Protein AF-A0A2G1Y7F2-F1 (afdb_monomer_lite)

pLDDT: mean 86.45, std 19.46, range [32.78, 98.81]

Radius of gyration: 16.6 Å; chains: 1; bounding box: 42×38×56 Å

Sequence (156 aa):
MRLNFISFLSTAAVMVFLVAIPVAASATNPQSCYDGYVYLNADEYKKSISKLSACLRSKSVTVESRAIAYYNRAVAYFFLFDEELYKNDNYKKADKYLFKALEDVEKSIELDPVGTPKAYCLRGWIYLEESWGMYGYEDLDKGIAMGAPKDFCDDR

Foldseek 3Di:
DDDDDDDPPPPPDPPPPLQADALPPDVQFDPLLRQLSVCLSVLVLVSNLVSLVVRLPDPSQDLLSVLRSLQSNLSSLQVVLVCCVPPVVNNVSSVVSLVSSLVSLVSSCVSPVQSCLLSLLSNLVSCVVVVVNVSSLVSLVSSVVSPHDNVSSDPD

Structure (mmCIF, N/CA/C/O backbone):
data_AF-A0A2G1Y7F2-F1
#
_entry.id   AF-A0A2G1Y7F2-F1
#
loop_
_atom_site.group_PDB
_atom_site.id
_atom_site.type_symbol
_atom_site.label_atom_id
_atom_site.label_alt_id
_atom_site.label_comp_id
_atom_site.label_asym_id
_atom_site.label_entity_id
_atom_site.label_seq_id
_atom_site.pdbx_PDB_ins_code
_atom_site.Cartn_x
_atom_site.Cartn_y
_atom_site.Cartn_z
_atom_site.occupancy
_atom_site.B_iso_or_equiv
_atom_site.auth_seq_id
_atom_site.auth_comp_id
_atom_site.auth_asym_id
_atom_site.auth_atom_id
_atom_site.pdbx_PDB_model_num
ATOM 1 N N . MET A 1 1 ? 22.383 23.844 -37.633 1.00 37.84 1 MET A N 1
ATOM 2 C CA . MET A 1 1 ? 21.511 22.653 -37.620 1.00 37.84 1 MET A CA 1
ATOM 3 C C . MET A 1 1 ? 20.986 22.507 -36.197 1.00 37.84 1 MET A C 1
ATOM 5 O O . MET A 1 1 ? 2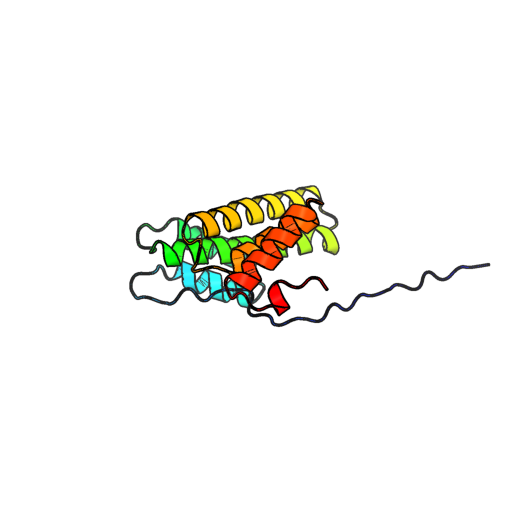1.751 22.143 -35.318 1.00 37.84 1 MET A O 1
ATOM 9 N N . ARG A 1 2 ? 19.760 22.975 -35.927 1.00 32.84 2 ARG A N 1
ATOM 10 C CA . ARG A 1 2 ? 19.119 22.885 -34.604 1.00 32.84 2 ARG A CA 1
ATOM 11 C C . ARG A 1 2 ? 18.205 21.664 -34.640 1.00 32.84 2 ARG A C 1
ATOM 13 O O . ARG A 1 2 ? 17.267 21.654 -35.430 1.00 32.84 2 ARG A O 1
ATOM 20 N N . LEU A 1 3 ? 18.524 20.633 -33.866 1.00 36.47 3 LEU A N 1
ATOM 21 C CA . LEU A 1 3 ? 17.653 19.474 -33.694 1.00 36.47 3 LEU A CA 1
ATOM 22 C C . LEU A 1 3 ? 16.623 19.822 -32.617 1.00 36.47 3 LEU A C 1
ATOM 24 O O . LEU A 1 3 ? 16.970 20.027 -31.456 1.00 36.47 3 LEU A O 1
ATOM 28 N N . ASN A 1 4 ? 15.369 19.953 -33.049 1.00 34.44 4 ASN A N 1
ATOM 29 C CA . ASN A 1 4 ? 14.203 20.058 -32.185 1.00 34.44 4 ASN A CA 1
ATOM 30 C C . ASN A 1 4 ? 14.018 18.719 -31.465 1.00 34.44 4 ASN A C 1
ATOM 32 O O . ASN A 1 4 ? 13.719 17.715 -32.110 1.00 34.44 4 ASN A O 1
ATOM 36 N N . PHE A 1 5 ? 14.168 18.706 -30.142 1.00 35.53 5 PHE A N 1
ATOM 37 C CA . PHE A 1 5 ? 13.671 17.606 -29.325 1.00 35.53 5 PHE A CA 1
ATOM 38 C C . PHE A 1 5 ? 12.155 17.752 -29.213 1.00 35.53 5 PHE A C 1
ATOM 40 O O . PHE A 1 5 ? 11.648 18.667 -28.567 1.00 35.53 5 PHE A O 1
ATOM 47 N N . ILE A 1 6 ? 11.435 16.876 -29.908 1.00 39.50 6 ILE A N 1
ATOM 48 C CA . ILE A 1 6 ? 9.992 16.716 -29.759 1.00 39.50 6 ILE A CA 1
ATOM 49 C C . ILE A 1 6 ? 9.761 16.042 -28.404 1.00 39.50 6 ILE A C 1
ATOM 51 O O . ILE A 1 6 ? 10.150 14.895 -28.195 1.00 39.50 6 ILE A O 1
ATOM 55 N N . SER A 1 7 ? 9.154 16.783 -27.479 1.00 36.25 7 SER A N 1
ATOM 56 C CA . SER A 1 7 ? 8.631 16.271 -26.217 1.00 36.25 7 SER A CA 1
ATOM 57 C C . SER A 1 7 ? 7.530 15.245 -26.494 1.00 36.25 7 SER A C 1
ATOM 59 O O . SER A 1 7 ? 6.460 15.613 -26.987 1.00 36.25 7 SER A O 1
ATOM 61 N N . PHE A 1 8 ? 7.752 13.981 -26.140 1.00 32.78 8 PHE A N 1
ATOM 62 C CA . PHE A 1 8 ? 6.645 13.049 -25.954 1.00 32.78 8 PHE A CA 1
ATOM 63 C C . PHE A 1 8 ? 6.053 13.316 -24.572 1.00 32.78 8 PHE A C 1
ATOM 65 O O . PHE A 1 8 ? 6.489 12.776 -23.561 1.00 32.78 8 PHE A O 1
ATOM 72 N N . LEU A 1 9 ? 5.066 14.211 -24.542 1.00 34.25 9 LEU A N 1
ATOM 73 C CA . LEU A 1 9 ? 4.054 14.225 -23.496 1.00 34.25 9 LEU A CA 1
ATOM 74 C C . LEU A 1 9 ? 3.309 12.892 -23.601 1.00 34.25 9 LEU A C 1
ATOM 76 O O . LEU A 1 9 ? 2.442 12.735 -24.459 1.00 34.25 9 LEU A O 1
ATOM 80 N N . SER A 1 10 ? 3.671 11.922 -22.763 1.00 36.50 10 SER A N 1
ATOM 81 C CA . SER A 1 10 ? 2.793 10.784 -22.516 1.00 36.50 10 SER A CA 1
ATOM 82 C C . SER A 1 10 ? 1.640 11.288 -21.658 1.00 36.50 10 SER A C 1
ATOM 84 O O . SER A 1 10 ? 1.743 11.427 -20.441 1.00 36.50 10 SER A O 1
ATOM 86 N N . THR A 1 11 ? 0.540 11.635 -22.315 1.00 42.38 11 THR A N 1
ATOM 87 C CA . THR A 1 11 ? -0.768 11.720 -21.680 1.00 42.38 11 THR A CA 1
ATOM 88 C C . THR A 1 11 ? -1.208 10.298 -21.345 1.00 42.38 11 THR A C 1
ATOM 90 O O . THR A 1 11 ? -1.986 9.699 -22.088 1.00 42.38 11 THR A O 1
ATOM 93 N N . ALA A 1 12 ? -0.695 9.733 -20.254 1.00 36.69 12 ALA A N 1
ATOM 94 C CA . ALA A 1 12 ? -1.347 8.585 -19.650 1.00 36.69 12 ALA A CA 1
ATOM 95 C C . ALA A 1 12 ? -2.660 9.097 -19.053 1.00 36.69 12 ALA A C 1
ATOM 97 O O . ALA A 1 12 ? -2.688 9.950 -18.165 1.00 36.69 12 ALA A O 1
ATOM 98 N N . ALA A 1 13 ? -3.743 8.655 -19.680 1.00 33.75 13 ALA A N 1
ATOM 99 C CA . ALA A 1 13 ? -5.109 8.931 -19.309 1.00 33.75 13 ALA A CA 1
ATOM 100 C C . ALA A 1 13 ? -5.313 8.758 -17.801 1.00 33.75 13 ALA A C 1
ATOM 102 O O . ALA A 1 13 ? -4.769 7.842 -17.189 1.00 33.75 13 ALA A O 1
ATOM 103 N N . VAL A 1 14 ? -6.162 9.609 -17.227 1.00 33.16 14 VAL A N 1
ATOM 104 C CA . VAL A 1 14 ? -6.802 9.348 -15.939 1.00 33.16 14 VAL A CA 1
ATOM 105 C C . VAL A 1 14 ? -7.645 8.082 -16.118 1.00 33.16 14 VAL A C 1
ATOM 107 O O . VAL A 1 14 ? -8.824 8.137 -16.463 1.00 33.16 14 VAL A O 1
ATOM 110 N N . MET A 1 15 ? -7.015 6.921 -15.965 1.00 35.69 15 MET A N 1
ATOM 111 C CA . MET A 1 15 ? -7.709 5.679 -15.698 1.00 35.69 15 MET A CA 1
ATOM 112 C C . MET A 1 15 ? -8.361 5.873 -14.338 1.00 35.69 15 MET A C 1
ATOM 114 O O . MET A 1 15 ? -7.708 5.784 -13.3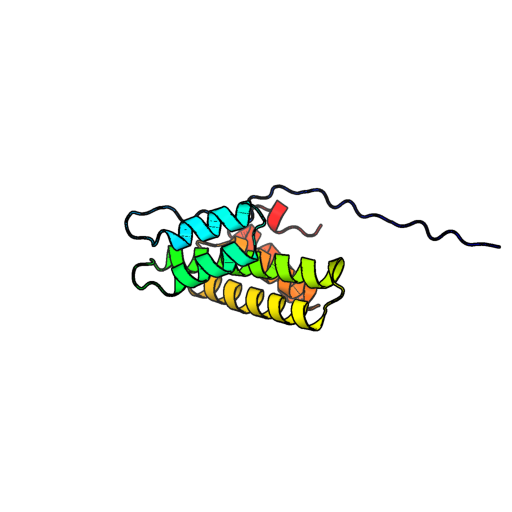00 1.00 35.69 15 MET A O 1
ATOM 118 N N . VAL A 1 16 ? -9.663 6.152 -14.333 1.00 39.44 16 VAL A N 1
ATOM 119 C CA . VAL A 1 16 ? -10.491 5.977 -13.137 1.00 39.44 16 VAL A CA 1
ATOM 120 C C . VAL A 1 16 ? -10.654 4.469 -12.929 1.00 39.44 16 VAL A C 1
ATOM 122 O O . VAL A 1 16 ? -11.747 3.919 -13.035 1.00 39.44 16 VAL A O 1
ATOM 125 N N . PHE A 1 17 ? -9.552 3.760 -12.684 1.00 50.25 17 PHE A N 1
ATOM 126 C CA . PHE A 1 17 ? -9.647 2.486 -12.005 1.00 50.25 17 PHE A CA 1
ATOM 127 C C . PHE A 1 17 ? -9.983 2.821 -10.568 1.00 50.25 17 PHE A C 1
ATOM 129 O O . PHE A 1 17 ? -9.322 3.643 -9.938 1.00 50.25 17 PHE A O 1
ATOM 136 N N . LEU A 1 18 ? -11.048 2.219 -10.046 1.00 57.94 18 LEU A N 1
ATOM 137 C CA . LEU A 1 18 ? -11.292 2.214 -8.610 1.00 57.94 18 LEU A CA 1
ATOM 138 C C . LEU A 1 18 ? -10.117 1.473 -7.969 1.00 57.94 18 LEU A C 1
ATOM 140 O O . LEU A 1 18 ? -10.141 0.249 -7.838 1.00 57.94 18 LEU A O 1
ATOM 144 N N . VAL A 1 19 ? -9.052 2.208 -7.651 1.00 68.19 19 VAL A N 1
ATOM 145 C CA . VAL A 1 19 ? -7.817 1.650 -7.100 1.00 68.19 19 VAL A CA 1
ATOM 146 C C . VAL A 1 19 ? -8.091 1.190 -5.677 1.00 68.19 19 VAL A C 1
ATOM 148 O O . VAL A 1 19 ? -7.732 0.090 -5.287 1.00 68.19 19 VAL A O 1
ATOM 151 N N . ALA A 1 20 ? -8.847 1.986 -4.925 1.00 78.94 20 ALA A N 1
ATOM 152 C CA . ALA A 1 20 ? -9.184 1.697 -3.545 1.00 78.94 20 ALA A CA 1
ATOM 153 C C . ALA A 1 20 ? -10.254 0.602 -3.417 1.00 78.94 20 ALA A C 1
ATOM 155 O O . ALA A 1 20 ? -11.248 0.578 -4.147 1.00 78.94 20 ALA A O 1
ATOM 156 N N . ILE A 1 21 ? -10.095 -0.269 -2.422 1.00 83.06 21 ILE A N 1
ATOM 157 C CA . ILE A 1 21 ? -11.141 -1.210 -2.010 1.00 83.06 21 ILE A CA 1
ATOM 158 C C . ILE A 1 21 ? -11.957 -0.531 -0.901 1.00 83.06 21 ILE A C 1
ATOM 160 O O . ILE A 1 21 ? -11.366 -0.052 0.077 1.00 83.06 21 ILE A O 1
ATOM 164 N N . PRO A 1 22 ? -13.296 -0.447 -1.015 1.00 82.38 22 PRO A N 1
ATOM 165 C CA . PRO A 1 22 ? -14.108 0.150 0.032 1.00 82.38 22 PRO A CA 1
ATOM 166 C C . PRO A 1 22 ? -13.983 -0.674 1.313 1.00 82.38 22 PRO A C 1
ATOM 168 O O . PRO A 1 22 ? -14.312 -1.858 1.345 1.00 82.38 22 PRO A O 1
ATOM 171 N N . VAL A 1 23 ? -13.553 -0.030 2.400 1.00 76.62 23 VAL A N 1
ATOM 172 C CA . VAL A 1 23 ? -13.787 -0.583 3.735 1.00 76.62 23 VAL A CA 1
ATOM 173 C C . VAL A 1 23 ? -15.263 -0.346 4.016 1.00 76.62 23 VAL A C 1
ATOM 175 O O . VAL A 1 23 ? -15.678 0.804 4.172 1.00 76.62 23 VAL A O 1
ATOM 178 N N . ALA A 1 24 ? -16.070 -1.407 4.043 1.00 62.06 24 ALA A N 1
ATOM 179 C CA . ALA A 1 24 ? -17.466 -1.277 4.432 1.00 62.06 2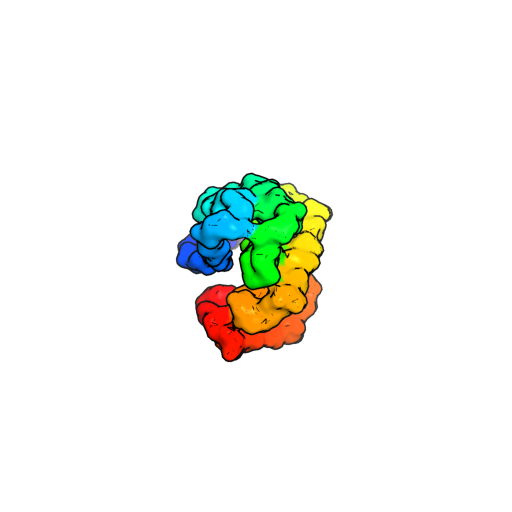4 ALA A CA 1
ATOM 180 C C . ALA A 1 24 ? -17.540 -0.553 5.786 1.00 62.06 24 ALA A C 1
ATOM 182 O O . ALA A 1 24 ? -16.823 -0.903 6.734 1.00 62.06 24 ALA A O 1
ATOM 183 N N . ALA A 1 25 ? -18.414 0.453 5.874 1.00 54.75 25 ALA A N 1
ATOM 184 C CA . ALA A 1 25 ? -18.801 1.065 7.137 1.00 54.75 25 ALA A CA 1
ATOM 185 C C . ALA A 1 25 ? -19.638 0.048 7.929 1.00 54.75 25 ALA A C 1
ATOM 187 O O . ALA A 1 25 ? -20.852 0.163 8.060 1.00 54.75 25 ALA A O 1
ATOM 188 N N . SER A 1 26 ? -18.987 -1.009 8.410 1.00 58.84 26 SER A N 1
ATOM 189 C CA . SER A 1 26 ? -19.523 -1.816 9.492 1.00 58.84 26 SER A CA 1
ATOM 190 C C . SER A 1 26 ? -19.601 -0.922 10.722 1.00 58.84 26 SER A C 1
ATOM 192 O O . SER A 1 26 ? -18.654 -0.184 11.000 1.00 58.84 26 SER A O 1
ATOM 194 N N . ALA A 1 27 ? -20.673 -1.039 11.507 1.00 60.09 27 ALA A N 1
ATOM 195 C CA . ALA A 1 27 ? -20.788 -0.378 12.809 1.00 60.09 27 ALA A CA 1
ATOM 196 C C . ALA A 1 27 ? -19.601 -0.689 13.751 1.00 60.09 27 ALA A C 1
ATOM 198 O O . ALA A 1 27 ? -19.383 0.020 14.730 1.00 60.09 27 ALA A O 1
ATOM 199 N N . THR A 1 28 ? -18.828 -1.741 13.461 1.00 72.88 28 THR A N 1
ATOM 200 C CA . THR A 1 28 ? -17.638 -2.139 14.221 1.00 72.88 28 THR A CA 1
ATOM 201 C C . THR A 1 28 ? -16.340 -1.482 13.745 1.00 72.88 28 THR A C 1
ATOM 203 O O . THR A 1 28 ? -15.376 -1.427 14.511 1.00 72.88 28 THR A O 1
ATOM 206 N N . ASN A 1 29 ? -16.291 -0.967 12.513 1.00 82.75 29 ASN A N 1
ATOM 207 C CA . ASN A 1 29 ? -15.078 -0.379 11.961 1.00 82.75 29 ASN A CA 1
ATOM 208 C C . ASN A 1 29 ? -14.939 1.096 12.370 1.00 82.75 29 ASN A C 1
ATOM 210 O O . ASN A 1 29 ? -15.903 1.858 12.309 1.00 82.75 29 ASN A O 1
ATOM 214 N N . PRO A 1 30 ? -13.731 1.544 12.747 1.00 89.19 30 PRO A N 1
ATOM 215 C CA . PRO A 1 30 ? -13.462 2.955 12.975 1.00 89.19 30 PRO A CA 1
ATOM 216 C C . PRO A 1 30 ? -13.802 3.805 11.751 1.00 89.19 30 PRO A C 1
ATOM 218 O O . PRO A 1 30 ? -13.388 3.493 10.634 1.00 89.19 30 PRO A O 1
ATOM 221 N N . GLN A 1 31 ? -14.440 4.953 11.985 1.00 90.88 31 GLN A N 1
ATOM 222 C CA . GLN A 1 31 ? -14.727 5.950 10.947 1.00 90.88 31 GLN A CA 1
ATOM 223 C C . GLN A 1 31 ? -13.475 6.350 10.149 1.00 90.88 31 GLN A C 1
ATOM 225 O O . GLN A 1 31 ? -13.540 6.607 8.952 1.00 90.88 31 GLN A O 1
ATOM 230 N N . SER A 1 32 ? -12.303 6.338 10.789 1.00 92.88 32 SER A N 1
ATOM 231 C CA . SER A 1 32 ? -11.024 6.635 10.144 1.00 92.88 32 SER A CA 1
ATOM 232 C C . SER A 1 32 ? -10.666 5.687 8.992 1.00 92.88 32 SER A C 1
ATOM 234 O O . SER A 1 32 ? -9.927 6.095 8.099 1.00 92.88 32 SER A O 1
ATOM 236 N N . CYS A 1 33 ? -11.179 4.452 8.974 1.00 93.44 33 CYS A N 1
ATOM 237 C CA . CYS A 1 33 ? -10.975 3.529 7.856 1.00 93.44 33 CYS A CA 1
ATOM 238 C C . CYS A 1 33 ? -11.721 4.021 6.610 1.00 93.44 33 CYS A C 1
ATOM 240 O O . CYS A 1 33 ? -11.143 4.099 5.526 1.00 93.44 33 CYS A O 1
ATOM 242 N N . TYR A 1 34 ? -12.982 4.420 6.798 1.00 92.31 34 TYR A N 1
ATOM 243 C CA . TYR A 1 34 ? -13.818 4.976 5.741 1.00 92.31 34 TYR A CA 1
ATOM 244 C C . TYR A 1 34 ? -13.298 6.337 5.268 1.00 92.31 34 TYR A C 1
ATOM 246 O O . TYR A 1 34 ? -13.119 6.533 4.071 1.00 92.31 34 TYR A O 1
ATOM 254 N N . ASP A 1 35 ? -12.961 7.248 6.188 1.00 94.38 35 ASP A N 1
ATOM 255 C CA . ASP A 1 35 ? -12.356 8.540 5.834 1.00 94.38 35 ASP A CA 1
ATOM 256 C C . ASP A 1 35 ? -11.092 8.345 4.984 1.00 94.38 35 ASP A C 1
ATOM 258 O O . ASP A 1 35 ? -10.863 9.067 4.018 1.00 94.38 35 ASP A O 1
ATOM 262 N N . GLY A 1 36 ? -10.264 7.359 5.343 1.00 94.88 36 GLY A N 1
ATOM 263 C CA . GLY A 1 36 ? -9.052 7.021 4.608 1.00 94.88 36 GLY A CA 1
ATOM 264 C C . GLY A 1 36 ? -9.324 6.605 3.165 1.00 94.88 36 GLY A C 1
ATOM 265 O O . GLY A 1 36 ? -8.658 7.097 2.254 1.00 94.88 36 GLY A O 1
ATOM 266 N N . TYR A 1 37 ? -10.333 5.758 2.960 1.00 93.50 37 TYR A N 1
ATOM 267 C CA . TYR A 1 37 ? -10.827 5.381 1.636 1.00 93.50 37 TYR A CA 1
ATOM 268 C C . TYR A 1 37 ? -11.372 6.589 0.853 1.00 93.50 37 TYR A C 1
ATOM 270 O O . TYR A 1 37 ? -11.044 6.757 -0.320 1.00 93.50 37 TYR A O 1
ATOM 278 N N . VAL A 1 38 ? -12.159 7.460 1.491 1.00 93.12 38 VAL A N 1
ATOM 279 C CA . VAL A 1 38 ? -12.712 8.662 0.842 1.00 93.12 38 VAL A CA 1
ATOM 280 C C . VAL A 1 38 ? -11.597 9.592 0.371 1.00 93.12 38 VAL A C 1
ATOM 282 O O . VAL A 1 38 ? -11.602 10.008 -0.783 1.00 93.12 38 VAL A O 1
ATOM 285 N N . TYR A 1 39 ? -10.609 9.873 1.224 1.00 95.31 39 TYR A N 1
ATOM 286 C CA . TYR A 1 39 ? -9.475 10.711 0.834 1.00 95.31 39 TYR A CA 1
ATOM 287 C C . TYR A 1 39 ? -8.610 10.077 -0.254 1.00 95.31 39 TYR A C 1
ATOM 289 O O . TYR A 1 39 ? -8.041 10.811 -1.052 1.00 95.31 39 TYR A O 1
ATOM 297 N N . LEU A 1 40 ? -8.509 8.745 -0.305 1.00 93.94 40 LEU A N 1
ATOM 298 C CA . LEU A 1 40 ? -7.767 8.068 -1.368 1.00 93.94 40 LEU A CA 1
ATOM 299 C C . LEU A 1 40 ? -8.410 8.310 -2.736 1.00 93.94 40 LEU A C 1
ATOM 301 O O . LEU A 1 40 ? -7.719 8.686 -3.670 1.00 93.94 40 LEU A O 1
ATOM 305 N N . ASN A 1 41 ? -9.734 8.163 -2.831 1.00 91.56 41 ASN A N 1
ATOM 306 C CA . ASN A 1 41 ? -10.475 8.404 -4.077 1.00 91.56 41 ASN A CA 1
ATOM 307 C C . ASN A 1 41 ? -10.589 9.891 -4.448 1.00 91.56 41 ASN A C 1
ATOM 309 O O . ASN A 1 41 ? -11.024 10.214 -5.547 1.00 91.56 41 ASN A O 1
ATOM 313 N N . ALA A 1 42 ? -10.244 10.790 -3.527 1.00 94.12 42 ALA A N 1
ATOM 314 C CA . ALA A 1 42 ? -10.161 12.226 -3.772 1.00 94.12 42 ALA A CA 1
ATOM 315 C C . ALA A 1 42 ? -8.726 12.686 -4.101 1.00 94.12 42 ALA A C 1
ATOM 317 O O . ALA A 1 42 ? -8.457 13.884 -4.056 1.00 94.12 42 ALA A O 1
ATOM 318 N N . ASP A 1 43 ? -7.800 11.749 -4.346 1.00 94.38 43 ASP A N 1
ATOM 319 C CA . ASP A 1 43 ? -6.365 11.988 -4.569 1.00 94.38 43 ASP A CA 1
ATOM 320 C C . ASP A 1 43 ? -5.664 12.758 -3.433 1.00 94.38 43 ASP A C 1
ATOM 322 O O . ASP A 1 43 ? -4.569 13.307 -3.565 1.00 94.38 43 ASP A O 1
ATOM 326 N N . GLU A 1 44 ? -6.263 12.764 -2.241 1.00 97.00 44 GLU A N 1
ATOM 327 C CA . GLU A 1 44 ? -5.719 13.406 -1.051 1.00 97.00 44 GLU A CA 1
ATOM 328 C C . GLU A 1 44 ? -4.817 12.431 -0.276 1.00 97.00 44 GLU A C 1
ATOM 330 O O . GLU A 1 44 ? -5.031 12.152 0.910 1.00 97.00 44 GLU A O 1
ATOM 335 N N . TYR A 1 45 ? -3.782 11.899 -0.936 1.00 96.69 45 TYR A N 1
ATOM 336 C CA . TYR A 1 45 ? -2.990 10.755 -0.454 1.00 96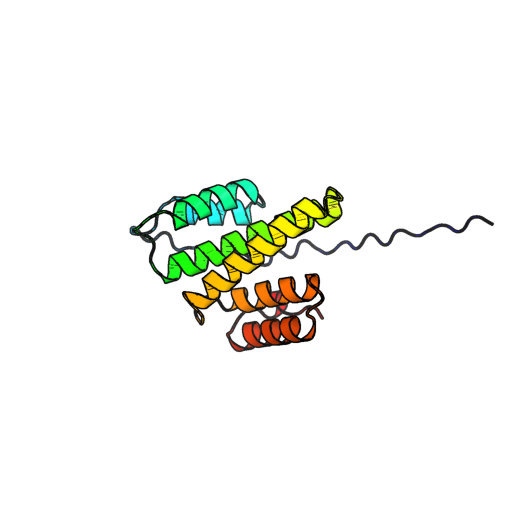.69 45 TYR A CA 1
ATOM 337 C C . TYR A 1 45 ? -2.420 10.947 0.959 1.00 96.69 45 TYR A C 1
ATOM 339 O O . TYR A 1 45 ? -2.499 10.058 1.807 1.00 96.69 45 TYR A O 1
ATOM 347 N N . LYS A 1 46 ? -1.921 12.147 1.283 1.00 98.38 46 LYS A N 1
ATOM 348 C CA . LYS A 1 46 ? -1.406 12.470 2.630 1.00 98.38 46 LYS A CA 1
ATOM 349 C C . LYS A 1 46 ? -2.502 12.404 3.703 1.00 98.38 46 LYS A C 1
ATOM 351 O O . LYS A 1 46 ? -2.253 11.901 4.804 1.00 98.38 46 LYS A O 1
ATOM 356 N N . LYS A 1 47 ? -3.718 12.880 3.400 1.00 98.25 47 LYS A N 1
ATOM 357 C CA . LYS A 1 47 ? -4.868 12.774 4.315 1.00 98.25 47 LYS A CA 1
ATOM 358 C C . LYS A 1 47 ? -5.334 11.326 4.429 1.00 98.25 47 LYS A C 1
ATOM 360 O O . LYS A 1 47 ? -5.578 10.869 5.548 1.00 98.25 47 LYS A O 1
ATOM 365 N N . SER A 1 48 ? -5.365 10.596 3.313 1.00 97.56 48 SER A N 1
ATOM 366 C CA . SER A 1 48 ? -5.671 9.164 3.288 1.00 97.56 48 SER A CA 1
ATOM 367 C C . SER A 1 48 ? -4.740 8.377 4.212 1.00 97.56 48 SER A C 1
ATOM 369 O O . SER A 1 48 ? -5.211 7.731 5.147 1.00 97.56 48 SER A O 1
ATOM 371 N N . ILE A 1 49 ? -3.420 8.539 4.069 1.00 98.50 49 ILE A N 1
ATOM 372 C CA . ILE A 1 49 ? -2.411 7.890 4.921 1.00 98.50 49 ILE A CA 1
ATOM 373 C C . ILE A 1 49 ? -2.636 8.200 6.400 1.00 98.50 49 ILE A C 1
ATOM 375 O O . ILE A 1 49 ? -2.545 7.302 7.241 1.00 98.50 49 ILE A O 1
ATOM 379 N N . SER A 1 50 ? -2.932 9.457 6.737 1.00 98.44 50 SER A N 1
ATOM 380 C CA . SER A 1 50 ? -3.200 9.865 8.119 1.00 98.44 50 SER A CA 1
ATOM 381 C C . SER A 1 50 ? -4.401 9.115 8.705 1.00 98.44 50 SER A C 1
ATOM 383 O O . SER A 1 50 ? -4.314 8.533 9.794 1.00 98.44 50 SER A O 1
ATOM 385 N N . LYS A 1 51 ? -5.506 9.058 7.955 1.00 97.94 51 LYS A N 1
ATOM 386 C CA . LYS A 1 51 ? -6.747 8.397 8.370 1.00 97.94 51 LYS A CA 1
ATOM 387 C C . LYS A 1 51 ? -6.618 6.875 8.410 1.00 97.94 51 LYS A C 1
ATOM 389 O O . LYS A 1 51 ? -6.954 6.280 9.431 1.00 97.94 51 LYS A O 1
ATOM 394 N N . LEU A 1 52 ? -6.015 6.253 7.400 1.00 97.50 52 LEU A N 1
ATOM 395 C CA . LEU A 1 52 ? -5.741 4.812 7.383 1.00 97.50 52 LEU A CA 1
ATOM 396 C C . LEU A 1 52 ? -4.773 4.402 8.498 1.00 97.50 52 LEU A C 1
ATOM 398 O O . LEU A 1 52 ? -4.970 3.386 9.155 1.00 97.50 52 LEU A O 1
ATOM 402 N N . SER A 1 53 ? -3.787 5.236 8.829 1.00 98.06 53 SER A N 1
ATOM 403 C CA . SER A 1 53 ? -2.927 4.983 9.992 1.00 98.06 53 SER A CA 1
ATOM 404 C C . SER A 1 53 ? -3.695 5.064 11.314 1.00 98.06 53 SER A C 1
ATOM 406 O O . SER A 1 53 ? -3.418 4.300 12.236 1.00 98.06 53 SER A O 1
ATOM 408 N N . ALA A 1 54 ? -4.667 5.973 11.429 1.00 96.56 54 ALA A N 1
ATOM 409 C CA . ALA A 1 54 ? -5.554 6.022 12.588 1.00 96.56 54 ALA A CA 1
ATOM 410 C C . ALA A 1 54 ? -6.490 4.803 12.652 1.00 96.56 54 ALA A C 1
ATOM 412 O O . ALA A 1 54 ? -6.704 4.277 13.741 1.00 96.56 54 ALA A O 1
ATOM 413 N N . CYS A 1 55 ? -7.004 4.333 11.511 1.00 95.38 55 CYS A N 1
ATOM 414 C CA . CYS A 1 55 ? -7.745 3.073 11.397 1.00 95.38 55 CYS A CA 1
ATOM 415 C C . CYS A 1 55 ? -6.914 1.905 11.942 1.00 95.38 55 CYS A C 1
ATOM 417 O O . CYS A 1 55 ? -7.320 1.256 12.900 1.00 95.38 55 CYS A O 1
ATOM 419 N N . LEU A 1 56 ? -5.699 1.712 11.424 1.00 95.75 56 LEU A N 1
ATOM 420 C CA . LEU A 1 56 ? -4.829 0.583 11.765 1.00 95.75 56 LEU A CA 1
ATOM 421 C C . LEU A 1 56 ? -4.388 0.547 13.241 1.00 95.75 56 LEU A C 1
ATOM 423 O O . LEU A 1 56 ? -4.122 -0.532 13.771 1.00 95.75 56 LEU A O 1
ATOM 427 N N . ARG A 1 57 ? -4.354 1.694 13.934 1.00 96.19 57 ARG A N 1
ATOM 428 C CA . ARG A 1 57 ? -4.098 1.760 15.388 1.00 96.19 57 ARG A CA 1
ATOM 429 C C . ARG A 1 57 ? -5.278 1.304 16.246 1.00 96.19 57 ARG A C 1
ATOM 431 O O . ARG A 1 57 ? -5.094 1.040 17.433 1.00 96.19 57 ARG A O 1
ATOM 438 N N . SER A 1 58 ? -6.484 1.241 15.688 1.00 92.06 58 SER A N 1
ATOM 439 C CA . SER A 1 58 ? -7.657 0.821 16.442 1.00 92.06 58 SER A CA 1
ATOM 440 C C . SER A 1 58 ? -7.665 -0.691 16.680 1.00 92.06 58 SER A C 1
ATOM 442 O O . SER A 1 58 ? -7.285 -1.494 15.822 1.00 92.06 58 SER A O 1
ATOM 444 N N . LYS A 1 59 ? -8.143 -1.072 17.868 1.00 87.69 59 LYS A N 1
ATOM 445 C CA . LYS A 1 59 ? -8.330 -2.469 18.280 1.00 87.69 59 LYS A CA 1
ATOM 446 C C . LYS A 1 59 ? -9.622 -3.085 17.734 1.00 87.69 59 LYS A C 1
ATOM 448 O O . LYS A 1 59 ? -9.750 -4.299 17.762 1.00 87.69 59 LYS A O 1
ATOM 453 N N . SER A 1 60 ? -10.549 -2.266 17.237 1.00 88.38 60 SER A N 1
ATOM 454 C CA . SER A 1 60 ? -11.873 -2.716 16.778 1.00 88.38 60 SER A CA 1
ATOM 455 C C . SER A 1 60 ? -11.919 -3.119 15.299 1.00 88.38 60 SER A C 1
ATOM 457 O O . SER A 1 60 ? -12.951 -3.585 14.832 1.00 88.38 60 SER A O 1
ATOM 459 N N . VAL A 1 61 ? -10.828 -2.923 14.548 1.00 91.62 61 VAL A N 1
ATOM 460 C CA . VAL A 1 61 ? -10.764 -3.253 13.113 1.00 91.62 61 VAL A CA 1
ATOM 461 C C . VAL A 1 61 ? -10.688 -4.765 12.932 1.00 91.62 61 VAL A C 1
ATOM 463 O O . VAL A 1 61 ? -9.799 -5.397 13.511 1.00 91.62 61 VAL A O 1
ATOM 466 N N . THR A 1 62 ? -11.571 -5.325 12.100 1.00 91.56 62 THR A N 1
ATOM 467 C CA . THR A 1 62 ? -11.517 -6.748 11.723 1.00 91.56 62 THR A CA 1
ATOM 468 C C . THR A 1 62 ? -10.236 -7.069 10.954 1.00 91.56 62 THR A C 1
ATOM 470 O O . THR A 1 62 ? -9.567 -6.171 10.441 1.00 91.56 62 THR A O 1
ATOM 473 N N . VAL A 1 63 ? -9.874 -8.350 10.861 1.00 92.50 63 VAL A N 1
ATOM 474 C CA . VAL A 1 63 ? -8.694 -8.762 10.086 1.00 92.50 63 VAL A CA 1
ATOM 475 C C . VAL A 1 63 ? -8.857 -8.382 8.611 1.00 92.50 63 VAL A C 1
ATOM 477 O O . VAL A 1 63 ? -7.942 -7.770 8.062 1.00 92.50 63 VAL A O 1
ATOM 480 N N . GLU A 1 64 ? -10.032 -8.606 8.007 1.00 91.94 64 GLU A N 1
ATOM 481 C CA . GLU A 1 64 ? -10.260 -8.244 6.597 1.00 91.94 64 GLU A CA 1
ATOM 482 C C . GLU A 1 64 ? -10.174 -6.725 6.396 1.00 91.94 64 GLU A C 1
ATOM 484 O O . GLU A 1 64 ? -9.484 -6.223 5.511 1.00 91.94 64 GLU A O 1
ATOM 489 N N . SER A 1 65 ? -10.807 -5.953 7.285 1.00 93.75 65 SER A N 1
ATOM 490 C CA . SER A 1 65 ? -10.782 -4.487 7.209 1.00 93.75 65 SER A CA 1
ATOM 491 C C . SER A 1 65 ? -9.373 -3.928 7.422 1.00 93.75 65 SER A C 1
ATOM 493 O O . SER A 1 65 ? -9.020 -2.889 6.862 1.00 93.75 65 SER A O 1
ATOM 495 N N . ARG A 1 66 ? -8.545 -4.622 8.212 1.00 95.12 66 ARG A N 1
ATOM 496 C CA . ARG A 1 66 ? -7.135 -4.287 8.416 1.00 95.12 66 ARG A CA 1
ATOM 497 C C . ARG A 1 66 ? -6.330 -4.560 7.148 1.00 95.12 66 ARG A C 1
ATOM 499 O O . ARG A 1 66 ? -5.560 -3.687 6.759 1.00 95.12 66 ARG A O 1
ATOM 506 N N . ALA A 1 67 ? -6.538 -5.701 6.489 1.00 96.31 67 ALA A N 1
ATOM 507 C CA . ALA A 1 67 ? -5.894 -6.017 5.215 1.00 96.31 67 ALA A CA 1
ATOM 508 C C . ALA A 1 67 ? -6.238 -4.981 4.132 1.00 96.31 67 ALA A C 1
ATOM 510 O O . ALA A 1 67 ? -5.338 -4.469 3.463 1.00 96.31 67 ALA A O 1
ATOM 511 N N . ILE A 1 68 ? -7.511 -4.587 4.027 1.00 95.75 68 ILE A N 1
ATOM 512 C CA . ILE A 1 68 ? -7.960 -3.529 3.108 1.00 95.75 68 ILE A CA 1
ATOM 513 C C . ILE A 1 68 ? -7.332 -2.174 3.466 1.00 95.75 68 ILE A C 1
ATOM 515 O O . ILE A 1 68 ? -6.901 -1.436 2.582 1.00 95.75 68 ILE A O 1
ATOM 519 N N . ALA A 1 69 ? -7.260 -1.822 4.754 1.00 96.81 69 ALA A N 1
ATOM 520 C CA . ALA A 1 69 ? -6.669 -0.556 5.182 1.00 96.81 69 ALA A CA 1
ATOM 521 C C . ALA A 1 69 ? -5.164 -0.477 4.882 1.00 96.81 69 ALA A C 1
ATOM 523 O O . ALA A 1 69 ? -4.690 0.585 4.482 1.00 96.81 69 ALA A O 1
ATOM 524 N N . TYR A 1 70 ? -4.435 -1.585 5.043 1.00 98.38 70 TYR A N 1
ATOM 525 C CA . TYR A 1 70 ? -3.046 -1.698 4.602 1.00 98.38 70 TYR A CA 1
ATOM 526 C C . TYR A 1 70 ? -2.931 -1.536 3.084 1.00 98.38 70 TYR A C 1
ATOM 528 O O . TYR A 1 70 ? -2.196 -0.663 2.638 1.00 98.38 70 TYR A O 1
ATOM 536 N N . TYR A 1 71 ? -3.731 -2.262 2.296 1.00 97.69 71 TYR A N 1
ATOM 537 C CA . TYR A 1 71 ? -3.747 -2.123 0.835 1.00 97.69 71 TYR A CA 1
ATOM 538 C C . TYR A 1 71 ? -4.002 -0.676 0.388 1.00 97.69 71 TYR A C 1
ATOM 540 O O . TYR A 1 71 ? -3.210 -0.101 -0.352 1.00 97.69 71 TYR A O 1
ATOM 548 N N . ASN A 1 72 ? -5.061 -0.039 0.891 1.00 97.25 72 ASN A N 1
ATOM 549 C CA . ASN A 1 72 ? -5.383 1.342 0.531 1.00 97.25 72 ASN A CA 1
ATOM 550 C C . ASN A 1 72 ? -4.255 2.313 0.929 1.00 97.25 72 ASN A C 1
ATOM 552 O O . ASN A 1 72 ? -4.004 3.300 0.237 1.00 97.25 72 ASN A O 1
ATOM 556 N N . ARG A 1 73 ? -3.552 2.053 2.038 1.00 98.25 73 ARG A N 1
ATOM 557 C CA . ARG A 1 73 ? -2.439 2.905 2.470 1.00 98.25 73 ARG A CA 1
ATOM 558 C C . ARG A 1 73 ? -1.199 2.678 1.607 1.00 98.25 73 ARG A C 1
ATOM 560 O O . ARG A 1 73 ? -0.533 3.660 1.288 1.00 98.25 73 ARG A O 1
ATOM 567 N N . ALA A 1 74 ? -0.961 1.444 1.160 1.00 98.50 74 ALA A N 1
ATOM 568 C CA . ALA A 1 74 ? 0.061 1.123 0.171 1.00 98.50 74 ALA A CA 1
ATOM 569 C C . ALA A 1 74 ? -0.178 1.876 -1.141 1.00 98.50 74 ALA A C 1
ATOM 571 O O . ALA A 1 74 ? 0.732 2.529 -1.637 1.00 98.50 74 ALA A O 1
ATOM 572 N N . VAL A 1 75 ? -1.418 1.876 -1.646 1.00 97.12 75 VAL A N 1
ATOM 573 C CA . VAL A 1 75 ? -1.804 2.643 -2.843 1.00 97.12 75 VAL A CA 1
ATOM 574 C C . VAL A 1 75 ? -1.503 4.134 -2.658 1.00 97.12 75 VAL A C 1
ATOM 576 O O . VAL A 1 75 ? -0.885 4.759 -3.515 1.00 97.12 75 VAL A O 1
ATOM 579 N N . ALA A 1 76 ? -1.891 4.717 -1.520 1.00 98.00 76 ALA A N 1
ATOM 580 C CA . ALA A 1 76 ? -1.612 6.124 -1.235 1.00 98.00 76 ALA A CA 1
ATOM 581 C C . ALA A 1 76 ? -0.103 6.427 -1.168 1.00 98.00 76 ALA A C 1
ATOM 583 O O . ALA A 1 76 ? 0.326 7.513 -1.555 1.00 98.00 76 ALA A O 1
ATOM 584 N N . TYR A 1 77 ? 0.706 5.493 -0.659 1.00 98.62 77 TYR A N 1
ATOM 585 C CA . TYR A 1 77 ? 2.160 5.622 -0.685 1.00 98.62 77 TYR A CA 1
ATOM 586 C C . TYR A 1 77 ? 2.728 5.501 -2.098 1.00 98.62 77 TYR A C 1
ATOM 588 O O . TYR A 1 77 ? 3.576 6.312 -2.445 1.00 98.62 77 TYR A O 1
ATOM 596 N N . PHE A 1 78 ? 2.235 4.571 -2.914 1.00 97.44 78 PHE A N 1
ATOM 597 C CA . PHE A 1 78 ? 2.667 4.399 -4.300 1.00 97.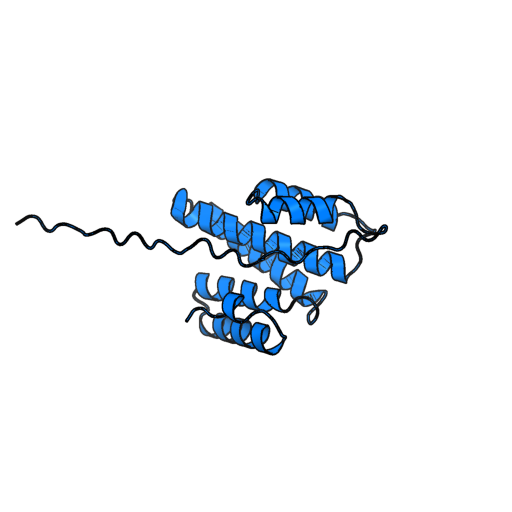44 78 PHE A CA 1
ATOM 598 C C . PHE A 1 78 ? 2.420 5.666 -5.135 1.00 97.44 78 PHE A C 1
ATOM 600 O O . PHE A 1 78 ? 3.336 6.180 -5.765 1.00 97.44 78 PHE A O 1
ATOM 607 N N . PHE A 1 79 ? 1.246 6.290 -5.011 1.00 96.31 79 PHE A N 1
ATOM 608 C CA . PHE A 1 79 ? 0.992 7.566 -5.690 1.00 96.31 79 PHE A CA 1
ATOM 609 C C . PHE A 1 79 ? 1.864 8.725 -5.184 1.00 96.31 79 PHE A C 1
ATOM 611 O O . PHE A 1 79 ? 2.214 9.623 -5.950 1.00 96.31 79 PHE A O 1
ATOM 618 N N . LEU A 1 80 ? 2.235 8.732 -3.899 1.00 97.44 80 LEU A N 1
ATOM 619 C CA . LEU A 1 80 ? 3.212 9.701 -3.395 1.00 97.44 80 LEU A CA 1
ATOM 620 C C . LEU A 1 80 ? 4.633 9.400 -3.878 1.00 97.44 80 LEU A C 1
ATOM 622 O O . LEU A 1 80 ? 5.420 10.334 -3.998 1.00 97.44 80 LEU A O 1
ATOM 626 N N . PHE A 1 81 ? 4.973 8.137 -4.134 1.00 96.88 81 PHE A N 1
ATOM 627 C CA . PHE A 1 81 ? 6.219 7.778 -4.803 1.00 96.88 81 PHE A CA 1
ATOM 628 C C . PHE A 1 81 ? 6.257 8.406 -6.202 1.00 96.88 81 PHE A C 1
ATOM 630 O O . PHE A 1 81 ? 7.170 9.189 -6.457 1.00 96.88 81 PHE A O 1
ATOM 637 N N . ASP A 1 82 ? 5.222 8.202 -7.023 1.00 93.94 82 ASP A N 1
ATOM 638 C CA . ASP A 1 82 ? 5.134 8.790 -8.368 1.00 93.94 82 ASP A CA 1
ATOM 639 C C . ASP A 1 82 ? 5.200 10.325 -8.338 1.00 93.94 82 ASP A C 1
ATOM 641 O O . ASP A 1 82 ? 5.902 10.952 -9.134 1.00 93.94 82 ASP A O 1
ATOM 645 N N . GLU A 1 83 ? 4.477 10.960 -7.405 1.00 95.44 83 GLU A N 1
ATOM 646 C CA . GLU A 1 83 ? 4.486 12.418 -7.243 1.00 95.44 83 GLU A CA 1
ATOM 647 C C . GLU A 1 83 ? 5.896 12.937 -6.928 1.00 95.44 83 GLU A C 1
ATOM 649 O O . GLU A 1 83 ? 6.358 13.900 -7.542 1.00 95.44 83 GLU A O 1
ATOM 654 N N . GLU A 1 84 ? 6.593 12.311 -5.979 1.00 97.25 84 GLU A N 1
ATOM 655 C CA . GLU A 1 84 ? 7.935 12.746 -5.596 1.00 97.25 84 GLU A CA 1
ATOM 656 C C . GLU A 1 84 ? 8.980 12.423 -6.665 1.00 97.25 84 GLU A C 1
ATOM 658 O O . GLU A 1 84 ? 9.889 13.231 -6.857 1.00 97.25 84 GLU A O 1
ATOM 663 N N . LEU A 1 85 ? 8.848 11.290 -7.359 1.00 94.56 85 LEU A N 1
ATOM 664 C CA . LEU A 1 85 ? 9.775 10.871 -8.404 1.00 94.56 85 LEU A CA 1
ATOM 665 C C . LEU A 1 85 ? 9.670 11.779 -9.631 1.00 94.56 85 LEU A C 1
ATOM 667 O O . LEU A 1 85 ? 10.674 12.339 -10.056 1.00 94.56 85 LEU A O 1
ATOM 671 N N . TYR A 1 86 ? 8.462 11.964 -10.171 1.00 92.69 86 TYR A N 1
ATOM 672 C CA . TYR A 1 86 ? 8.279 12.597 -11.480 1.00 92.69 86 TYR A CA 1
ATOM 673 C C . TYR A 1 86 ? 7.946 14.088 -11.433 1.00 92.69 86 TYR A C 1
ATOM 675 O O . TYR A 1 86 ? 8.169 14.786 -12.420 1.00 92.69 86 TYR A O 1
ATOM 683 N N . LYS A 1 87 ? 7.373 14.597 -10.332 1.00 94.94 87 LYS A N 1
ATOM 684 C CA . LYS A 1 87 ? 7.001 16.024 -10.238 1.00 94.94 87 LYS A CA 1
ATOM 685 C C . LYS A 1 87 ? 7.995 16.844 -9.431 1.00 94.94 87 LYS A C 1
ATOM 687 O O . LYS A 1 87 ? 8.190 18.018 -9.735 1.00 94.94 87 LYS A O 1
ATOM 692 N N . ASN A 1 88 ? 8.589 16.246 -8.401 1.00 94.00 88 ASN A N 1
ATOM 693 C CA . ASN A 1 88 ? 9.459 16.963 -7.468 1.00 94.00 88 ASN A CA 1
ATOM 694 C C . ASN A 1 88 ? 10.946 16.610 -7.622 1.00 94.00 88 ASN A C 1
ATOM 696 O O . ASN A 1 88 ? 11.757 17.190 -6.898 1.00 94.00 88 ASN A O 1
ATOM 700 N N . ASP A 1 89 ? 11.293 15.655 -8.497 1.00 95.62 89 ASP A N 1
ATOM 701 C CA . ASP A 1 89 ? 12.653 15.119 -8.675 1.00 95.62 89 ASP A CA 1
ATOM 702 C C . ASP A 1 89 ? 13.321 14.727 -7.338 1.00 95.62 89 ASP A C 1
ATOM 704 O O . ASP A 1 89 ? 14.522 14.908 -7.114 1.00 95.62 89 ASP A O 1
ATOM 708 N N . ASN A 1 90 ? 12.526 14.214 -6.393 1.00 97.50 90 ASN A N 1
ATOM 709 C CA . ASN A 1 90 ? 12.943 13.929 -5.025 1.00 97.50 90 ASN A CA 1
ATOM 710 C C . ASN A 1 90 ? 13.072 12.425 -4.780 1.00 97.50 90 ASN A C 1
ATOM 712 O O . ASN A 1 90 ? 12.345 11.839 -3.974 1.00 97.50 90 ASN A O 1
ATOM 716 N N . TYR A 1 91 ? 14.060 11.823 -5.439 1.00 95.88 91 TYR A N 1
ATOM 717 C CA . TYR A 1 91 ? 14.362 10.387 -5.402 1.00 95.88 91 TYR A CA 1
ATOM 718 C C . TYR A 1 91 ? 14.390 9.808 -3.982 1.00 95.88 91 TYR A C 1
ATOM 720 O O . TYR A 1 91 ? 13.662 8.879 -3.666 1.00 95.88 91 TYR A O 1
ATOM 728 N N . LYS A 1 92 ? 15.123 10.438 -3.054 1.00 97.88 92 LYS A N 1
ATOM 729 C CA . LYS A 1 92 ? 15.223 9.952 -1.664 1.00 97.88 92 LYS A CA 1
ATOM 730 C C . LYS A 1 92 ? 13.861 9.846 -0.968 1.00 97.88 92 LYS A C 1
ATOM 732 O O . LYS A 1 92 ? 13.663 9.006 -0.087 1.00 97.88 92 LYS A O 1
ATOM 737 N N . LYS A 1 93 ? 12.947 10.769 -1.267 1.00 97.69 93 LYS A N 1
ATOM 738 C CA . LYS A 1 93 ? 11.610 10.772 -0.672 1.00 97.69 93 LYS A CA 1
ATOM 739 C C . LYS A 1 93 ? 10.674 9.822 -1.412 1.00 97.69 93 LYS A C 1
ATOM 741 O O . LYS A 1 93 ? 9.870 9.184 -0.735 1.00 97.69 93 LYS A O 1
ATOM 746 N N . ALA A 1 94 ? 10.823 9.711 -2.729 1.00 97.25 94 ALA A N 1
ATOM 747 C CA . ALA A 1 94 ? 10.149 8.718 -3.550 1.00 97.25 94 ALA A CA 1
ATOM 748 C C . ALA A 1 94 ? 10.463 7.300 -3.047 1.00 97.25 94 ALA A C 1
ATOM 750 O O . ALA A 1 94 ? 9.539 6.611 -2.627 1.00 97.25 94 ALA A O 1
ATOM 751 N N . ASP A 1 95 ? 11.742 6.930 -2.912 1.00 96.94 95 ASP A N 1
ATOM 752 C CA . ASP A 1 95 ? 12.175 5.619 -2.397 1.00 96.94 95 ASP A CA 1
ATOM 753 C C . ASP A 1 95 ? 11.534 5.315 -1.040 1.00 96.94 95 ASP A C 1
ATOM 755 O O . ASP A 1 95 ? 10.993 4.241 -0.790 1.00 96.94 95 ASP A O 1
ATOM 759 N N . LYS A 1 96 ? 11.523 6.303 -0.137 1.00 98.31 96 LYS A N 1
ATOM 760 C CA . LYS A 1 96 ? 10.893 6.153 1.180 1.00 98.31 96 LYS A CA 1
ATOM 761 C C . LYS A 1 96 ? 9.398 5.842 1.081 1.00 98.31 96 LYS A C 1
ATOM 763 O O . LYS A 1 96 ? 8.869 5.180 1.975 1.00 98.31 96 LYS A O 1
ATOM 768 N N . TYR A 1 97 ? 8.697 6.384 0.091 1.00 98.50 97 TYR A N 1
ATOM 769 C CA . TYR A 1 97 ? 7.294 6.064 -0.136 1.00 98.50 97 TYR A CA 1
ATOM 770 C C . TYR A 1 97 ? 7.128 4.694 -0.791 1.00 98.50 97 TYR A C 1
ATOM 772 O O . TYR A 1 97 ? 6.279 3.938 -0.325 1.00 98.50 97 TYR A O 1
ATOM 780 N N . LEU A 1 98 ? 7.986 4.328 -1.744 1.00 97.62 98 LEU A N 1
ATOM 781 C CA . LEU A 1 98 ? 7.961 3.016 -2.390 1.00 97.62 98 LEU A CA 1
ATOM 782 C C . LEU A 1 98 ? 8.188 1.878 -1.380 1.00 97.62 98 LEU A C 1
ATOM 784 O O . LEU A 1 98 ? 7.376 0.959 -1.296 1.00 97.62 98 LEU A O 1
ATOM 788 N N . PHE A 1 99 ? 9.180 2.009 -0.490 1.00 98.44 99 PHE A N 1
ATOM 789 C CA . PHE A 1 99 ? 9.412 1.046 0.598 1.00 98.44 99 PHE A CA 1
ATOM 790 C C . PHE A 1 99 ? 8.208 0.886 1.529 1.00 98.44 99 PHE A C 1
ATOM 792 O O . PHE A 1 99 ? 7.898 -0.216 1.976 1.00 98.44 99 PHE A O 1
ATOM 799 N N . LYS A 1 100 ? 7.509 1.982 1.836 1.00 98.75 100 LYS A N 1
ATOM 800 C CA . LYS A 1 100 ? 6.307 1.926 2.679 1.00 98.75 100 LYS A CA 1
ATOM 801 C C . LYS A 1 100 ? 5.120 1.308 1.958 1.00 98.75 100 LYS A C 1
ATOM 803 O O . LYS A 1 100 ? 4.310 0.649 2.602 1.00 98.75 100 LYS A O 1
ATOM 808 N N . ALA A 1 101 ? 5.002 1.541 0.652 1.00 98.56 101 ALA A N 1
ATOM 809 C CA . ALA A 1 101 ? 4.004 0.875 -0.168 1.00 98.56 101 ALA A CA 1
ATOM 810 C C . ALA A 1 101 ? 4.242 -0.640 -0.160 1.00 98.56 101 ALA A C 1
ATOM 812 O O . ALA A 1 101 ? 3.293 -1.392 0.051 1.00 98.56 101 ALA A O 1
ATOM 813 N N . LEU A 1 102 ? 5.504 -1.070 -0.285 1.00 98.56 102 LEU A N 1
ATOM 814 C CA . LEU A 1 102 ? 5.882 -2.480 -0.216 1.00 98.56 102 LEU A CA 1
ATOM 815 C C . LEU A 1 102 ? 5.535 -3.105 1.146 1.00 98.56 102 LEU A C 1
ATOM 817 O O . LEU A 1 102 ? 4.849 -4.121 1.200 1.00 98.56 102 LEU A O 1
ATOM 821 N N . GLU A 1 103 ? 5.934 -2.463 2.247 1.00 98.75 103 GLU A N 1
ATOM 822 C CA . GLU A 1 103 ? 5.638 -2.945 3.605 1.00 98.75 103 GLU A CA 1
ATOM 823 C C . GLU A 1 103 ? 4.123 -3.112 3.834 1.00 98.75 103 GLU A C 1
ATOM 825 O O . GLU A 1 103 ? 3.658 -4.130 4.355 1.00 98.75 103 GLU A O 1
ATOM 830 N N . ASP A 1 104 ? 3.329 -2.123 3.416 1.00 98.81 104 ASP A N 1
ATOM 831 C CA . ASP A 1 104 ? 1.881 -2.160 3.592 1.00 98.81 104 ASP A CA 1
ATOM 832 C C . ASP A 1 104 ? 1.205 -3.195 2.682 1.00 98.81 104 ASP A C 1
ATOM 834 O O . ASP A 1 104 ? 0.275 -3.877 3.119 1.00 98.81 104 ASP A O 1
ATOM 838 N N . VAL A 1 105 ? 1.648 -3.349 1.430 1.00 98.44 105 VAL A N 1
ATOM 839 C CA . VAL A 1 105 ? 1.040 -4.329 0.521 1.00 98.44 105 VAL A CA 1
ATOM 840 C C . VAL A 1 105 ? 1.366 -5.760 0.948 1.00 98.44 105 VAL A C 1
ATOM 842 O O . VAL A 1 105 ? 0.478 -6.613 0.948 1.00 98.44 105 VAL A O 1
ATOM 845 N N . GLU A 1 106 ? 2.588 -6.015 1.420 1.00 98.62 106 GLU A N 1
ATOM 846 C CA . GLU A 1 106 ? 2.969 -7.303 2.003 1.00 98.62 106 GLU A CA 1
ATOM 847 C C . GLU A 1 106 ? 2.129 -7.614 3.239 1.00 98.62 106 GLU A C 1
ATOM 849 O O . GLU A 1 106 ? 1.621 -8.729 3.375 1.00 98.62 106 GLU A O 1
ATOM 854 N N . LYS A 1 107 ? 1.892 -6.618 4.102 1.00 98.62 107 LYS A N 1
ATOM 855 C CA . LYS A 1 107 ? 1.041 -6.817 5.275 1.00 98.62 107 LYS A CA 1
ATOM 856 C C . LYS A 1 107 ? -0.420 -7.072 4.914 1.00 98.62 107 LYS A C 1
ATOM 858 O O . LYS A 1 107 ? -1.091 -7.833 5.610 1.00 98.62 107 LYS A O 1
ATOM 863 N N . SER A 1 108 ? -0.923 -6.457 3.843 1.00 98.19 108 SER A N 1
ATOM 864 C CA . SER A 1 108 ? -2.258 -6.755 3.316 1.00 98.19 108 SER A CA 1
ATOM 865 C C . SER A 1 108 ? -2.372 -8.223 2.904 1.00 98.19 108 SER A C 1
ATOM 867 O O . SER A 1 108 ? -3.271 -8.914 3.378 1.00 98.19 108 SER A O 1
ATOM 869 N N . ILE A 1 109 ? -1.410 -8.708 2.110 1.00 98.19 109 ILE A N 1
ATOM 870 C CA . ILE A 1 109 ? -1.351 -10.096 1.632 1.00 98.19 109 ILE A CA 1
ATOM 871 C C . ILE A 1 109 ? -1.186 -11.084 2.795 1.00 98.19 109 ILE A C 1
ATOM 873 O O . ILE A 1 109 ? -1.782 -12.154 2.778 1.00 98.19 109 ILE A O 1
ATOM 877 N N . GLU A 1 110 ? -0.389 -10.751 3.813 1.00 98.44 110 GLU A N 1
ATOM 878 C CA . GLU A 1 110 ? -0.208 -11.602 4.997 1.00 98.44 110 GLU A CA 1
ATOM 879 C C . GLU A 1 110 ? -1.524 -11.802 5.764 1.00 98.44 110 GLU A C 1
ATOM 881 O O . GLU A 1 110 ? -1.816 -12.902 6.231 1.00 98.44 110 GLU A O 1
ATOM 886 N N . LEU A 1 111 ? -2.308 -10.732 5.916 1.00 97.06 111 LEU A N 1
ATOM 887 C CA . LEU A 1 111 ? -3.544 -10.749 6.698 1.00 97.06 111 LEU A CA 1
ATOM 888 C C . LEU A 1 111 ? -4.714 -11.375 5.946 1.00 97.06 111 LEU A C 1
ATOM 890 O O . LEU A 1 111 ? -5.538 -12.049 6.562 1.00 97.06 111 LEU A O 1
ATOM 894 N N . ASP A 1 112 ? -4.806 -11.115 4.647 1.00 95.81 112 ASP A N 1
ATOM 895 C CA . ASP A 1 112 ? -5.875 -11.623 3.802 1.00 95.81 112 ASP A CA 1
ATOM 896 C C . ASP A 1 112 ? -5.340 -11.951 2.402 1.00 95.81 112 ASP A C 1
ATOM 898 O O . ASP A 1 112 ? -5.521 -11.182 1.455 1.00 95.81 112 ASP A O 1
ATOM 902 N N . PRO A 1 113 ? -4.672 -13.105 2.245 1.00 95.94 113 PRO A N 1
ATOM 903 C CA . PRO A 1 113 ? -4.041 -13.465 0.984 1.00 95.94 113 PRO A CA 1
ATOM 904 C C . PRO A 1 113 ? -5.046 -13.681 -0.146 1.00 95.94 113 PRO A C 1
ATOM 906 O O . PRO A 1 113 ? -4.623 -13.759 -1.288 1.00 95.94 113 PRO A O 1
ATOM 909 N N . VAL A 1 114 ? -6.348 -13.819 0.132 1.00 94.44 114 VAL A N 1
ATOM 910 C CA . VAL A 1 114 ? -7.366 -14.127 -0.886 1.00 94.44 114 VAL A CA 1
ATOM 911 C C . VAL A 1 114 ? -8.327 -12.964 -1.113 1.00 94.44 114 VAL A C 1
ATOM 913 O O . VAL A 1 114 ? -8.716 -12.721 -2.252 1.00 94.44 114 VAL A O 1
ATOM 916 N N . GLY A 1 115 ? -8.710 -12.232 -0.067 1.00 89.94 115 GLY A N 1
ATOM 917 C CA . GLY A 1 115 ? -9.705 -11.164 -0.152 1.00 89.94 115 GLY A CA 1
ATOM 918 C C . GLY A 1 115 ? -9.184 -9.839 -0.711 1.00 89.94 115 GLY A C 1
ATOM 919 O O . GLY A 1 115 ? -9.992 -8.982 -1.075 1.00 89.94 115 GLY A O 1
ATOM 920 N N . THR A 1 116 ? -7.866 -9.677 -0.893 1.00 91.69 116 THR A N 1
ATOM 921 C CA . THR A 1 116 ? -7.273 -8.519 -1.587 1.00 91.69 116 THR A CA 1
ATOM 922 C C . THR A 1 116 ? -6.451 -8.905 -2.833 1.00 91.69 116 THR A C 1
ATOM 924 O O . THR A 1 116 ? -5.262 -8.601 -2.900 1.00 91.69 116 THR A O 1
ATOM 927 N N . PRO A 1 117 ? -7.047 -9.473 -3.908 1.00 94.75 117 PRO A N 1
ATOM 928 C CA . PRO A 1 117 ? -6.306 -9.844 -5.126 1.00 94.75 117 PRO A CA 1
ATOM 929 C C . PRO A 1 117 ? -5.499 -8.692 -5.743 1.00 94.75 117 PRO A C 1
ATOM 931 O O . PRO A 1 117 ? -4.397 -8.892 -6.250 1.00 94.75 117 PRO A O 1
ATOM 934 N N . LYS A 1 118 ? -6.011 -7.457 -5.639 1.00 94.62 118 LYS A N 1
ATOM 935 C CA . LYS A 1 118 ? -5.316 -6.243 -6.093 1.00 94.62 118 LYS A CA 1
ATOM 936 C C . LYS A 1 118 ? -4.003 -5.973 -5.348 1.00 94.62 118 LYS A C 1
ATOM 938 O O . LYS A 1 118 ? -3.162 -5.249 -5.870 1.00 94.62 118 LYS A O 1
ATOM 943 N N . ALA A 1 119 ? -3.815 -6.515 -4.145 1.00 96.69 119 ALA A N 1
ATOM 944 C CA . ALA A 1 119 ? -2.565 -6.370 -3.410 1.00 96.69 119 ALA A CA 1
ATOM 945 C C . ALA A 1 119 ? -1.411 -7.079 -4.134 1.00 96.69 119 ALA A C 1
ATOM 947 O O . ALA A 1 119 ? -0.316 -6.531 -4.191 1.00 96.69 119 ALA A O 1
ATOM 948 N N . TYR A 1 120 ? -1.664 -8.223 -4.781 1.00 97.56 120 TYR A N 1
ATOM 949 C CA . TYR A 1 120 ? -0.656 -8.847 -5.640 1.00 97.56 120 TYR A CA 1
ATOM 950 C C . TYR A 1 120 ? -0.302 -7.951 -6.818 1.00 97.56 120 TYR A C 1
ATOM 952 O O . TYR A 1 120 ? 0.873 -7.709 -7.046 1.00 97.56 120 TYR A O 1
ATOM 960 N N . CYS A 1 121 ? -1.291 -7.357 -7.488 1.00 96.50 121 CYS A N 1
ATOM 961 C CA . CYS A 1 121 ? -0.990 -6.476 -8.612 1.00 96.50 121 CYS A CA 1
ATOM 962 C C . CYS A 1 121 ? -0.177 -5.248 -8.181 1.00 96.50 121 CYS A C 1
ATOM 964 O O . CYS A 1 121 ? 0.818 -4.923 -8.814 1.00 96.50 121 CYS A O 1
ATOM 966 N N . LEU A 1 122 ? -0.535 -4.607 -7.061 1.00 96.44 122 LEU A N 1
ATOM 967 C CA . LEU A 1 122 ? 0.233 -3.475 -6.533 1.00 96.44 122 LEU A CA 1
ATOM 968 C C . LEU A 1 122 ? 1.669 -3.869 -6.157 1.00 96.44 122 LEU A C 1
ATOM 970 O O . LEU A 1 122 ? 2.594 -3.115 -6.442 1.00 96.44 122 LEU A O 1
ATOM 974 N N . ARG A 1 123 ? 1.873 -5.040 -5.542 1.00 97.81 123 ARG A N 1
ATOM 975 C CA . ARG A 1 123 ? 3.226 -5.535 -5.254 1.00 97.81 123 ARG A CA 1
ATOM 976 C C . ARG A 1 123 ? 3.998 -5.839 -6.539 1.00 97.81 123 ARG A C 1
ATOM 978 O O . ARG A 1 123 ? 5.173 -5.501 -6.619 1.00 97.81 123 ARG A O 1
ATOM 985 N N . GLY A 1 124 ? 3.312 -6.367 -7.552 1.00 97.00 124 GLY A N 1
ATOM 986 C CA . GLY A 1 124 ? 3.842 -6.560 -8.896 1.00 97.00 124 GLY A CA 1
ATOM 987 C C . GLY A 1 124 ? 4.379 -5.260 -9.494 1.00 97.00 124 GLY A C 1
ATOM 988 O O . GLY A 1 124 ? 5.548 -5.197 -9.861 1.00 97.00 124 GLY A O 1
ATOM 989 N N . TRP A 1 125 ? 3.570 -4.196 -9.485 1.00 95.75 125 TRP A N 1
ATOM 990 C CA . TRP A 1 125 ? 3.978 -2.854 -9.919 1.00 95.75 125 TRP A CA 1
ATOM 991 C C . TRP A 1 125 ? 5.191 -2.325 -9.147 1.00 95.75 125 TRP A C 1
ATOM 993 O O . TRP A 1 125 ? 6.149 -1.863 -9.757 1.00 95.75 125 TRP A O 1
ATOM 1003 N N . ILE A 1 126 ? 5.201 -2.459 -7.817 1.00 96.44 126 ILE A N 1
ATOM 1004 C CA . ILE A 1 126 ? 6.342 -2.049 -6.983 1.00 96.44 126 ILE A CA 1
ATOM 1005 C C . ILE A 1 126 ? 7.618 -2.814 -7.367 1.00 96.44 126 ILE A C 1
ATOM 1007 O O . ILE A 1 126 ? 8.691 -2.223 -7.447 1.00 96.44 126 ILE A O 1
ATOM 1011 N N . TYR A 1 127 ? 7.522 -4.117 -7.636 1.00 96.50 127 TYR A N 1
ATOM 1012 C CA . TYR A 1 127 ? 8.665 -4.904 -8.098 1.00 96.50 127 TYR A CA 1
ATOM 1013 C C . TYR A 1 127 ? 9.140 -4.501 -9.495 1.00 96.50 127 TYR A C 1
ATOM 1015 O O . TYR A 1 127 ? 10.342 -4.547 -9.744 1.00 96.50 127 TYR A O 1
ATOM 1023 N N . LEU A 1 128 ? 8.250 -4.082 -10.399 1.00 94.06 128 LEU A N 1
ATOM 1024 C CA . LEU A 1 128 ? 8.664 -3.541 -11.697 1.00 94.06 128 LEU A CA 1
ATOM 1025 C C . LEU A 1 128 ? 9.457 -2.233 -11.532 1.00 94.06 128 LEU A C 1
ATOM 1027 O O . LEU A 1 128 ? 10.519 -2.106 -12.142 1.00 94.06 128 LEU A O 1
ATOM 1031 N N . GLU A 1 129 ? 9.012 -1.328 -10.655 1.00 93.50 129 GLU A N 1
ATOM 1032 C CA . GLU A 1 129 ? 9.741 -0.088 -10.326 1.00 93.50 129 GLU A CA 1
ATOM 1033 C C . GLU A 1 129 ? 11.132 -0.372 -9.726 1.00 93.50 129 GLU A C 1
ATOM 1035 O O . GLU A 1 129 ? 12.129 0.236 -10.114 1.00 93.50 129 GLU A O 1
ATOM 1040 N N . GLU A 1 130 ? 11.245 -1.379 -8.854 1.00 93.06 130 GLU A N 1
ATOM 1041 C CA . GLU A 1 130 ? 12.515 -1.829 -8.253 1.00 93.06 130 GLU A CA 1
ATOM 1042 C C . GLU A 1 130 ? 13.386 -2.684 -9.203 1.00 93.06 130 GLU A C 1
ATOM 1044 O O . GLU A 1 130 ? 14.403 -3.256 -8.802 1.00 93.06 130 GLU A O 1
ATOM 1049 N N . SER A 1 131 ? 13.021 -2.789 -10.488 1.00 91.75 131 SER A N 1
ATOM 1050 C CA . SER A 1 131 ? 13.719 -3.609 -11.495 1.00 91.75 131 SER A CA 1
ATOM 1051 C C . SER A 1 131 ? 13.748 -5.115 -11.186 1.00 91.75 131 SER A C 1
ATOM 1053 O O . SER A 1 131 ? 14.582 -5.864 -11.703 1.00 91.75 131 SER A O 1
ATOM 1055 N N . TRP A 1 132 ? 12.810 -5.602 -10.377 1.00 93.38 132 TRP A N 1
ATOM 1056 C CA . TRP A 1 132 ? 12.598 -7.014 -10.047 1.00 93.38 132 TRP A CA 1
ATOM 1057 C C . TRP A 1 132 ? 11.569 -7.646 -10.990 1.00 93.38 132 TRP A C 1
ATOM 1059 O O . TRP A 1 132 ? 10.631 -8.320 -10.565 1.00 93.38 132 TRP A O 1
ATOM 1069 N N . GLY A 1 133 ? 11.784 -7.450 -12.296 1.00 89.50 133 GLY A N 1
ATOM 1070 C CA . GLY A 1 133 ? 10.835 -7.760 -13.369 1.00 89.50 133 GLY A CA 1
ATOM 1071 C C . GLY A 1 133 ? 10.153 -9.123 -13.253 1.00 89.50 133 GLY A C 1
ATOM 1072 O O . GLY A 1 133 ? 8.931 -9.202 -13.284 1.00 89.50 133 GLY A O 1
ATOM 1073 N N . MET A 1 134 ? 10.931 -10.197 -13.060 1.00 93.38 134 MET A N 1
ATOM 1074 C CA . MET A 1 134 ? 10.386 -11.560 -12.966 1.00 93.38 134 MET A CA 1
ATOM 1075 C C . MET A 1 134 ? 9.359 -11.719 -11.837 1.00 93.38 134 MET A C 1
ATOM 1077 O O . MET A 1 134 ? 8.288 -12.271 -12.062 1.00 93.38 134 MET A O 1
ATOM 1081 N N . TYR A 1 135 ? 9.655 -11.179 -10.653 1.00 95.12 135 TYR A N 1
ATOM 1082 C CA . TYR A 1 135 ? 8.764 -11.250 -9.498 1.00 95.12 135 TYR A CA 1
ATOM 1083 C C . TYR A 1 135 ? 7.556 -10.336 -9.692 1.00 95.12 135 TYR A C 1
ATOM 1085 O O . TYR A 1 135 ? 6.452 -10.680 -9.280 1.00 95.12 135 TYR A O 1
ATOM 1093 N N . GLY A 1 136 ? 7.763 -9.193 -10.357 1.00 95.69 136 GLY A N 1
ATOM 1094 C CA . GLY A 1 136 ? 6.699 -8.272 -10.733 1.00 95.69 136 GLY A CA 1
ATOM 1095 C C . GLY A 1 136 ? 5.634 -8.953 -11.584 1.00 95.69 136 GLY A C 1
ATOM 1096 O O . GLY A 1 136 ? 4.471 -9.010 -11.191 1.00 95.69 136 GLY A O 1
ATOM 1097 N N . TYR A 1 137 ? 6.046 -9.549 -12.704 1.00 95.75 137 TYR A N 1
ATOM 1098 C CA . TYR A 1 137 ? 5.143 -10.250 -13.618 1.00 95.75 137 TYR A CA 1
ATOM 1099 C C . TYR A 1 137 ? 4.425 -11.438 -12.972 1.00 95.75 137 TYR A C 1
ATOM 1101 O O . TYR A 1 137 ? 3.225 -11.607 -13.180 1.00 95.75 137 TYR A O 1
ATOM 1109 N N . GLU A 1 138 ? 5.123 -12.226 -12.150 1.00 96.50 138 GLU A N 1
ATOM 1110 C CA . GLU A 1 138 ? 4.506 -13.331 -11.406 1.00 96.50 138 GLU A CA 1
ATOM 1111 C C . GLU A 1 138 ? 3.376 -12.849 -10.483 1.00 96.50 138 GLU A C 1
ATOM 1113 O O . GLU A 1 138 ? 2.327 -13.489 -10.389 1.00 96.50 138 GLU A O 1
ATOM 1118 N N . ASP A 1 139 ? 3.562 -11.708 -9.820 1.00 97.19 139 ASP A N 1
ATOM 1119 C CA . ASP A 1 139 ? 2.554 -11.124 -8.939 1.00 97.19 139 ASP A CA 1
ATOM 1120 C C . ASP A 1 139 ? 1.376 -10.502 -9.700 1.00 97.19 139 ASP A C 1
ATOM 1122 O O . ASP A 1 139 ? 0.228 -10.635 -9.264 1.00 97.19 139 ASP A O 1
ATOM 1126 N N . LEU A 1 140 ? 1.630 -9.875 -10.852 1.00 95.94 140 LEU A N 1
ATOM 1127 C CA . LEU A 1 140 ? 0.575 -9.386 -11.742 1.00 95.94 140 LEU A CA 1
ATOM 1128 C C . LEU A 1 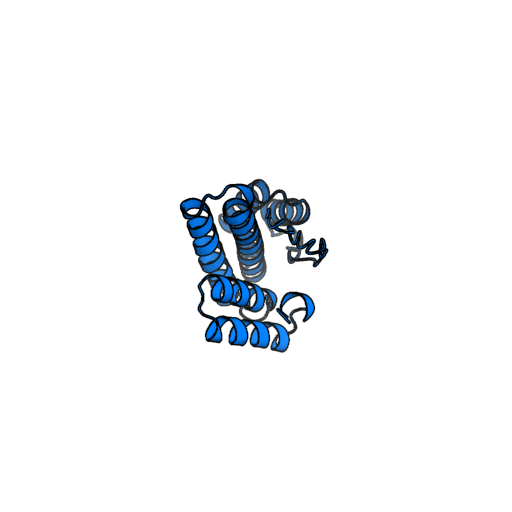140 ? -0.321 -10.546 -12.213 1.00 95.94 140 LEU A C 1
ATOM 1130 O O . LEU A 1 140 ? -1.545 -10.500 -12.039 1.00 95.94 140 LEU A O 1
ATOM 1134 N N . ASP A 1 141 ? 0.284 -11.626 -12.715 1.00 96.31 141 ASP A N 1
ATOM 1135 C CA . ASP A 1 141 ? -0.428 -12.833 -13.151 1.00 96.31 141 ASP A CA 1
ATOM 1136 C C . ASP A 1 141 ? -1.193 -13.485 -11.993 1.00 96.31 141 ASP A C 1
ATOM 1138 O O . ASP A 1 141 ? -2.348 -13.904 -12.146 1.00 96.31 141 ASP A O 1
ATOM 1142 N N . LYS A 1 142 ? -0.585 -13.532 -10.803 1.00 96.38 142 LYS A N 1
ATOM 1143 C CA . LYS A 1 142 ? -1.236 -14.054 -9.601 1.00 96.38 142 LYS A CA 1
ATOM 1144 C C . LYS A 1 142 ? -2.456 -13.228 -9.212 1.00 96.38 142 LYS A C 1
ATOM 1146 O O . LYS A 1 142 ? -3.500 -13.805 -8.914 1.00 96.38 142 LYS A O 1
ATOM 1151 N N . GLY A 1 143 ? -2.364 -11.901 -9.233 1.00 96.12 143 GLY A N 1
ATOM 1152 C CA . GLY A 1 143 ? -3.501 -11.034 -8.940 1.00 96.12 143 GLY A CA 1
ATOM 1153 C C . GLY A 1 143 ? -4.673 -11.285 -9.889 1.00 96.12 143 GLY A C 1
ATOM 1154 O O . GLY A 1 143 ? -5.805 -11.454 -9.429 1.00 96.12 143 GLY A O 1
ATOM 1155 N N . ILE A 1 144 ? -4.403 -11.417 -11.193 1.00 95.31 144 ILE A N 1
ATOM 1156 C CA . ILE A 1 144 ? -5.412 -11.766 -12.209 1.00 95.31 144 ILE A CA 1
ATOM 1157 C C . ILE A 1 144 ? -6.028 -13.139 -11.917 1.00 95.31 144 ILE A C 1
ATOM 1159 O O . ILE A 1 144 ? -7.253 -13.273 -11.890 1.00 95.31 144 ILE A O 1
ATOM 1163 N N . ALA A 1 145 ? -5.202 -14.154 -11.650 1.00 96.38 145 ALA A N 1
ATOM 1164 C CA . ALA A 1 145 ? -5.666 -15.506 -11.332 1.00 96.38 145 ALA A CA 1
ATOM 1165 C C . ALA A 1 145 ? -6.552 -15.551 -10.074 1.00 96.38 145 ALA A C 1
ATOM 1167 O O . ALA A 1 145 ? -7.428 -16.408 -9.957 1.00 96.38 145 ALA A O 1
ATOM 1168 N N . MET A 1 146 ? -6.351 -14.610 -9.150 1.00 95.12 146 MET A N 1
ATOM 1169 C CA . MET A 1 146 ? -7.135 -14.458 -7.923 1.00 95.12 146 MET A CA 1
ATOM 1170 C C . MET A 1 146 ? -8.361 -13.547 -8.082 1.00 95.12 146 MET A C 1
ATOM 1172 O O . MET A 1 146 ? -9.103 -13.346 -7.123 1.00 95.12 146 MET A O 1
ATOM 1176 N N . GLY A 1 147 ? -8.613 -13.029 -9.287 1.00 93.44 147 GLY A N 1
ATOM 1177 C CA . GLY A 1 147 ? -9.808 -12.251 -9.617 1.00 93.44 147 GLY A CA 1
ATOM 1178 C C . GLY A 1 147 ? -9.636 -10.736 -9.525 1.00 93.44 147 GLY A C 1
ATOM 1179 O O . GLY A 1 147 ? -10.636 -10.016 -9.495 1.00 93.44 147 GLY A O 1
ATOM 1180 N N . ALA A 1 148 ? -8.404 -10.222 -9.480 1.00 92.44 148 ALA A N 1
ATOM 1181 C CA . ALA A 1 148 ? -8.178 -8.795 -9.667 1.00 92.44 148 ALA A CA 1
ATOM 1182 C C . ALA A 1 148 ? -8.612 -8.365 -11.085 1.00 92.44 148 ALA A C 1
ATOM 1184 O O . ALA A 1 148 ? -8.463 -9.139 -12.037 1.00 92.44 148 ALA A O 1
ATOM 1185 N N . PRO A 1 149 ? -9.139 -7.138 -11.252 1.00 90.38 149 PRO A N 1
ATOM 1186 C CA . PRO A 1 149 ? -9.427 -6.588 -12.570 1.00 90.38 149 PRO A CA 1
ATOM 1187 C C . PRO A 1 149 ? -8.171 -6.607 -13.445 1.00 90.38 149 PRO A C 1
ATOM 1189 O O . PRO A 1 149 ? -7.122 -6.119 -13.031 1.00 90.38 149 PRO A O 1
ATOM 1192 N N . LYS A 1 150 ? -8.267 -7.204 -14.639 1.00 89.25 150 LYS A N 1
ATOM 1193 C CA . LYS A 1 150 ? -7.107 -7.379 -15.524 1.00 89.25 150 LYS A CA 1
ATOM 1194 C C . LYS A 1 150 ? -6.463 -6.041 -15.876 1.00 89.25 150 LYS A C 1
ATOM 1196 O O . LYS A 1 150 ? -5.254 -5.923 -15.867 1.00 89.25 150 LYS A O 1
ATOM 1201 N N . ASP A 1 151 ? -7.287 -5.044 -16.133 1.00 87.25 151 ASP A N 1
ATOM 1202 C CA . ASP A 1 151 ? -6.907 -3.672 -16.451 1.00 87.25 151 ASP A CA 1
ATOM 1203 C C . ASP A 1 151 ? -6.091 -2.969 -15.347 1.00 87.25 151 ASP A C 1
ATOM 1205 O O . ASP A 1 151 ? -5.301 -2.081 -15.643 1.00 87.25 151 ASP A O 1
ATOM 1209 N N . PHE A 1 152 ? -6.220 -3.404 -14.091 1.00 86.25 152 PHE A N 1
ATOM 1210 C CA . PHE A 1 152 ? -5.382 -2.948 -12.980 1.00 86.25 152 PHE A CA 1
ATOM 1211 C C . PHE A 1 152 ? -4.015 -3.654 -12.910 1.00 86.25 152 PHE A C 1
ATOM 1213 O O . PHE A 1 152 ? -3.094 -3.155 -12.265 1.00 86.25 152 PHE A O 1
ATOM 1220 N N . CYS A 1 153 ? -3.890 -4.831 -13.518 1.00 87.25 153 CYS A N 1
ATOM 1221 C CA . CYS A 1 153 ? -2.741 -5.726 -13.371 1.00 87.25 153 CYS A CA 1
ATOM 1222 C C . CYS A 1 153 ? -1.979 -5.960 -14.684 1.00 87.25 153 CYS A C 1
ATOM 1224 O O . CYS A 1 153 ? -0.971 -6.651 -14.670 1.00 87.25 153 CYS A O 1
ATOM 1226 N N . ASP A 1 154 ? -2.467 -5.458 -15.817 1.00 80.88 154 ASP A N 1
ATOM 1227 C CA . ASP A 1 154 ? -1.811 -5.594 -17.119 1.00 80.88 154 ASP A CA 1
ATOM 1228 C C . ASP A 1 154 ? -0.956 -4.347 -17.367 1.00 80.88 154 ASP A C 1
ATOM 1230 O O . ASP A 1 154 ? -1.469 -3.228 -17.383 1.00 80.88 154 ASP A O 1
ATOM 1234 N N . ASP A 1 155 ? 0.345 -4.548 -17.561 1.00 64.81 155 ASP A N 1
ATOM 1235 C CA . ASP A 1 155 ? 1.293 -3.520 -18.003 1.00 64.81 155 ASP A CA 1
ATOM 1236 C C . ASP A 1 155 ? 1.471 -3.484 -19.530 1.00 64.81 155 ASP A C 1
ATOM 1238 O O . ASP A 1 155 ? 2.294 -2.718 -20.038 1.00 64.81 155 ASP A O 1
ATOM 1242 N N . ARG A 1 156 ? 0.693 -4.303 -20.256 1.00 52.00 156 ARG A N 1
ATOM 1243 C CA . ARG A 1 156 ? 0.752 -4.501 -21.713 1.00 52.00 156 ARG A CA 1
ATOM 1244 C C . ARG A 1 156 ? -0.369 -3.812 -22.481 1.00 52.00 156 ARG A C 1
ATOM 1246 O O . ARG A 1 156 ? -1.534 -3.854 -22.027 1.00 52.00 156 ARG A O 1
#

Secondary structure (DSSP, 8-state):
-------------------SPP----TTS-HHHHHHHHHHHTT-HHHHHHHHHHHHT-SS--HHHHHHHHHHHHHHHHHHHHIIIIIS--HHHHHHHHHHHHHHHHHHHHH-TTT-HHHHHHHHHHHHHTT-HHHHHHHHHHHHHTT--HHHH---